Protein AF-A0A0F9GQ10-F1 (afdb_monomer_lite)

Organism: NCBI:txid412755

Sequence (113 aa):
MANHEPSAQGNVCVVCGADPVTYQWSDRSGEAMCTQCGTPYQLKWGSETQETEGAYPYLLLRDEWVPVVKRYYEETGAFAGLGTMLGEPAPGYRTFFAWVDTQYPDGVQSADG

Secondary structure (DSSP, 8-state):
-GGGSGGGSS---TTT--TT--EEE-SSTTEEEETTT--EEE-SS--HHHHHH--PSEESS-GGGHHHHHHHHHHH------S--SSSPPTTHHHHHHHHHHH-TT-PPPS--

Structure (mmCIF, N/CA/C/O backbone):
data_AF-A0A0F9GQ10-F1
#
_entry.id   AF-A0A0F9GQ10-F1
#
loop_
_atom_site.group_PDB
_atom_site.id
_atom_site.type_symbol
_atom_site.label_atom_id
_atom_site.label_alt_id
_atom_site.label_comp_id
_atom_site.label_asym_id
_atom_site.label_entity_id
_atom_site.label_seq_id
_atom_site.pdbx_PDB_ins_code
_atom_site.Cartn_x
_atom_site.Cartn_y
_atom_site.Cartn_z
_atom_site.occupancy
_atom_site.B_iso_or_equiv
_atom_site.auth_seq_id
_atom_site.auth_comp_id
_atom_site.auth_asym_id
_atom_site.auth_atom_id
_atom_site.pdbx_PDB_model_num
ATOM 1 N N . MET A 1 1 ? -4.879 -0.170 -18.748 1.00 82.81 1 MET A N 1
ATOM 2 C CA . MET A 1 1 ? -5.226 -0.816 -17.460 1.00 82.81 1 MET A CA 1
ATOM 3 C C . MET A 1 1 ? -3.938 -1.046 -16.684 1.00 82.81 1 MET A C 1
ATOM 5 O O . MET A 1 1 ? -2.928 -1.256 -17.344 1.00 82.81 1 MET A O 1
ATOM 9 N N . ALA A 1 2 ? -3.939 -0.977 -15.348 1.00 93.06 2 ALA A N 1
ATOM 10 C CA . ALA A 1 2 ? -2.714 -1.171 -14.555 1.00 93.06 2 ALA A CA 1
ATOM 11 C C . ALA A 1 2 ? -2.072 -2.539 -14.818 1.00 93.06 2 ALA A C 1
ATOM 13 O O . ALA A 1 2 ? -0.875 -2.629 -15.051 1.00 93.06 2 ALA A O 1
ATOM 14 N N . ASN A 1 3 ? -2.907 -3.567 -14.981 1.00 96.25 3 ASN A N 1
ATOM 15 C CA . ASN A 1 3 ? -2.495 -4.930 -15.329 1.00 96.25 3 ASN A CA 1
ATOM 16 C C . ASN A 1 3 ? -1.917 -5.102 -16.749 1.00 96.25 3 ASN A C 1
ATOM 18 O O . ASN A 1 3 ? -1.734 -6.232 -17.173 1.00 96.25 3 ASN A O 1
ATOM 22 N N . HIS A 1 4 ? -1.682 -4.038 -17.525 1.00 95.94 4 HIS A N 1
ATOM 23 C CA . HIS A 1 4 ? -0.885 -4.121 -18.762 1.00 95.94 4 HIS A CA 1
ATOM 24 C C . HIS A 1 4 ? 0.570 -3.688 -18.545 1.00 95.94 4 HIS A C 1
ATOM 26 O O . HIS A 1 4 ? 1.392 -3.855 -19.442 1.00 95.94 4 HIS A O 1
ATOM 32 N N . GLU A 1 5 ? 0.890 -3.115 -17.385 1.00 96.75 5 GLU A N 1
ATOM 33 C CA . GLU A 1 5 ? 2.264 -2.786 -17.033 1.00 96.75 5 GLU A CA 1
ATOM 34 C C . GLU A 1 5 ? 3.060 -4.084 -16.802 1.00 96.75 5 GLU A C 1
ATOM 36 O O . GLU A 1 5 ? 2.551 -4.982 -16.120 1.00 96.75 5 GLU A O 1
ATOM 41 N N . PRO A 1 6 ? 4.292 -4.216 -17.331 1.00 96.81 6 PRO A N 1
ATOM 42 C CA . PRO A 1 6 ? 5.121 -5.398 -17.094 1.00 96.81 6 PRO A CA 1
ATOM 43 C C . PRO A 1 6 ? 5.349 -5.689 -15.607 1.00 96.81 6 PRO A C 1
ATOM 45 O O . PRO A 1 6 ? 5.260 -6.839 -15.189 1.00 96.81 6 PRO A O 1
ATOM 48 N N . SER A 1 7 ? 5.548 -4.652 -14.791 1.00 97.19 7 SER A N 1
ATOM 49 C CA . SER A 1 7 ? 5.726 -4.780 -13.340 1.00 97.19 7 SER A CA 1
ATOM 50 C C . SER A 1 7 ? 4.468 -5.190 -12.574 1.00 97.19 7 SER A C 1
ATOM 52 O O . SER A 1 7 ? 4.550 -5.477 -11.385 1.00 97.19 7 SER A O 1
ATOM 54 N N . ALA A 1 8 ? 3.301 -5.226 -13.222 1.00 96.88 8 ALA A N 1
ATOM 55 C CA . ALA A 1 8 ? 2.059 -5.698 -12.618 1.00 96.88 8 ALA A CA 1
ATOM 56 C C . ALA A 1 8 ? 1.865 -7.221 -12.752 1.00 96.88 8 ALA A C 1
ATOM 58 O O . ALA A 1 8 ? 0.918 -7.758 -12.181 1.00 96.88 8 ALA A O 1
ATOM 59 N N . GLN A 1 9 ? 2.702 -7.920 -13.527 1.00 96.75 9 GLN A N 1
ATOM 60 C CA . GLN A 1 9 ? 2.475 -9.325 -13.875 1.00 96.75 9 GLN A CA 1
ATOM 61 C C . GLN A 1 9 ? 3.057 -10.289 -12.839 1.00 96.75 9 GLN A C 1
ATOM 63 O O . GLN A 1 9 ? 4.197 -10.133 -12.420 1.00 96.75 9 GLN A O 1
ATOM 68 N N . GLY A 1 10 ? 2.303 -11.339 -12.496 1.00 94.69 10 GLY A N 1
ATOM 69 C CA . GLY A 1 10 ? 2.815 -12.487 -11.731 1.00 94.69 10 GLY A CA 1
ATOM 70 C C . GLY A 1 10 ? 3.197 -12.200 -10.274 1.00 94.69 10 GLY A C 1
ATOM 71 O O . GLY A 1 10 ? 3.917 -12.993 -9.676 1.00 94.69 10 GLY A O 1
ATOM 72 N N . ASN A 1 11 ? 2.743 -11.079 -9.709 1.00 95.94 11 ASN A N 1
ATOM 73 C CA . ASN A 1 11 ? 3.021 -10.720 -8.320 1.00 95.94 11 ASN A CA 1
ATOM 74 C C . ASN A 1 11 ? 1.991 -11.327 -7.358 1.00 95.94 11 ASN A C 1
ATOM 76 O O . ASN A 1 11 ? 0.844 -11.581 -7.731 1.00 95.94 11 ASN A O 1
ATOM 80 N N . VAL A 1 12 ? 2.381 -11.444 -6.088 1.00 97.88 12 VAL A N 1
ATOM 81 C CA . VAL A 1 12 ? 1.492 -11.822 -4.983 1.00 97.88 12 VAL A CA 1
ATOM 82 C C . VAL A 1 12 ? 1.294 -10.627 -4.056 1.00 97.88 12 VAL A C 1
ATOM 84 O O . VAL A 1 12 ? 2.253 -9.944 -3.690 1.00 97.88 12 VAL A O 1
ATOM 87 N N . CYS A 1 13 ? 0.056 -10.356 -3.645 1.00 97.12 13 CYS A N 1
ATOM 88 C CA . CYS A 1 13 ? -0.200 -9.284 -2.686 1.00 97.12 13 CYS A CA 1
ATOM 89 C C . CYS A 1 13 ? 0.274 -9.674 -1.277 1.00 97.12 13 CYS A C 1
ATOM 91 O O . CYS A 1 13 ? -0.224 -10.636 -0.698 1.00 97.12 13 CYS A O 1
ATOM 93 N N . VAL A 1 14 ? 1.164 -8.878 -0.677 1.00 96.69 14 VAL A N 1
ATOM 94 C CA . VAL A 1 14 ? 1.717 -9.141 0.668 1.00 96.69 14 VAL A CA 1
ATOM 95 C C . VAL A 1 14 ? 0.681 -9.056 1.799 1.00 96.69 14 VAL A C 1
ATOM 97 O O . VAL A 1 14 ? 0.879 -9.646 2.858 1.00 96.69 14 VAL A O 1
ATOM 100 N N . VAL A 1 15 ? -0.427 -8.341 1.578 1.00 96.62 15 VAL A N 1
ATOM 101 C CA . VAL A 1 15 ? -1.499 -8.162 2.568 1.00 96.62 15 VAL A CA 1
ATOM 102 C C . VAL A 1 15 ? -2.529 -9.281 2.456 1.00 96.62 15 VAL A C 1
ATOM 104 O O . VAL A 1 15 ? -2.734 -10.011 3.418 1.00 96.62 15 VAL A O 1
ATOM 107 N N . CYS A 1 16 ? -3.161 -9.451 1.290 1.00 96.06 16 CYS A N 1
ATOM 108 C CA . CYS A 1 16 ? -4.277 -10.396 1.133 1.00 96.06 16 CYS A CA 1
ATOM 109 C C . CYS A 1 16 ? -3.911 -11.742 0.493 1.00 96.06 16 CYS A C 1
ATOM 111 O O . CYS A 1 16 ? -4.765 -12.620 0.414 1.00 96.06 16 CYS A O 1
ATOM 113 N N . GLY A 1 17 ? -2.678 -11.912 0.009 1.00 96.94 17 GLY A N 1
ATOM 114 C CA . GLY A 1 17 ? -2.224 -13.152 -0.625 1.00 96.94 17 GLY A CA 1
ATOM 115 C C . GLY A 1 17 ? -2.770 -13.411 -2.034 1.00 96.94 17 GLY A C 1
ATOM 116 O O . GLY A 1 17 ? -2.593 -14.513 -2.538 1.00 96.94 17 GLY A O 1
ATOM 117 N N . ALA A 1 18 ? -3.431 -12.439 -2.674 1.00 97.06 18 AL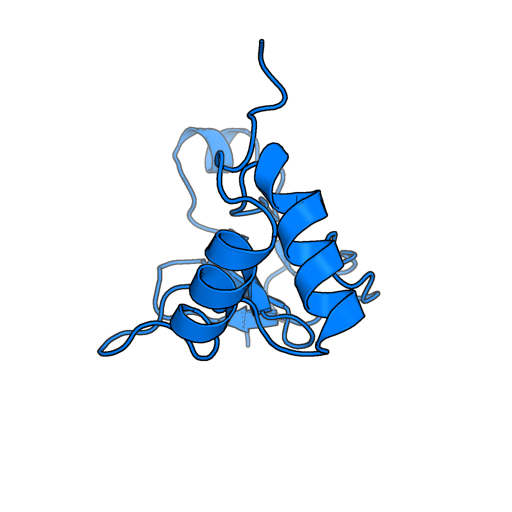A A N 1
ATOM 118 C CA . ALA A 1 18 ? -3.936 -12.583 -4.042 1.00 97.06 18 ALA A CA 1
ATOM 119 C C . ALA A 1 18 ? -2.816 -12.954 -5.032 1.00 97.06 18 ALA A C 1
ATOM 121 O O . ALA A 1 18 ? -1.795 -12.263 -5.057 1.00 97.06 18 ALA A O 1
ATOM 122 N N . ASP A 1 19 ? -3.044 -13.989 -5.850 1.00 97.19 19 ASP A N 1
ATOM 123 C CA . ASP A 1 19 ? -2.093 -14.540 -6.826 1.00 97.19 19 ASP A CA 1
ATOM 124 C C . ASP A 1 19 ? -2.811 -15.002 -8.128 1.00 97.19 19 ASP A C 1
ATOM 126 O O . ASP A 1 19 ? -3.632 -15.925 -8.074 1.00 97.19 19 ASP A O 1
ATOM 130 N N . PRO A 1 20 ? -2.553 -14.367 -9.292 1.00 96.06 20 PRO A N 1
ATOM 131 C CA . PRO A 1 20 ? -1.818 -13.116 -9.410 1.00 96.06 20 PRO A CA 1
ATOM 132 C C . PRO A 1 20 ? -2.645 -11.978 -8.808 1.00 96.06 20 PRO A C 1
ATOM 134 O O . PRO A 1 20 ? -3.869 -11.904 -8.968 1.00 96.06 20 PRO A O 1
ATOM 137 N N . VAL A 1 21 ? -1.977 -11.044 -8.142 1.00 96.75 21 VAL A N 1
ATOM 138 C CA . VAL A 1 21 ? -2.623 -9.794 -7.747 1.00 96.75 21 VAL A CA 1
ATOM 139 C C . VAL A 1 21 ? -3.074 -9.036 -8.998 1.00 96.75 21 VAL A C 1
ATOM 141 O O . VAL A 1 21 ? -2.366 -8.957 -10.000 1.00 96.75 21 VAL A O 1
ATOM 144 N N . THR A 1 22 ? -4.269 -8.454 -8.935 1.00 96.88 22 THR A N 1
ATOM 145 C CA . THR A 1 22 ? -4.731 -7.509 -9.952 1.00 96.88 22 THR A CA 1
ATOM 146 C C . THR A 1 22 ? -4.757 -6.105 -9.370 1.00 96.88 22 THR A C 1
ATOM 148 O O . THR A 1 22 ? -5.042 -5.906 -8.187 1.00 96.88 22 THR A O 1
ATOM 151 N N . TYR A 1 23 ? -4.438 -5.127 -10.209 1.00 95.75 23 TYR A N 1
ATOM 152 C CA . TYR A 1 23 ? -4.257 -3.735 -9.833 1.00 95.75 23 TYR A CA 1
ATOM 153 C C . TYR A 1 23 ? -5.280 -2.814 -10.497 1.00 95.75 23 TYR A C 1
ATOM 155 O O . TYR A 1 23 ? -5.684 -3.020 -11.647 1.00 95.75 23 TYR A O 1
ATOM 163 N N . GLN A 1 24 ? -5.624 -1.744 -9.788 1.00 93.50 24 GLN A N 1
ATOM 164 C CA . GLN A 1 24 ? -6.275 -0.550 -10.322 1.00 93.50 24 GLN A CA 1
ATOM 165 C C . GLN A 1 24 ? -5.349 0.654 -10.138 1.00 93.50 24 GLN A C 1
ATOM 167 O O . GLN A 1 24 ? -4.704 0.769 -9.099 1.00 93.50 24 GLN A O 1
ATOM 172 N N . TRP A 1 25 ? -5.258 1.532 -11.140 1.00 93.56 25 TRP A N 1
ATOM 173 C CA . TRP A 1 25 ? -4.470 2.762 -11.008 1.00 93.56 25 TRP A CA 1
ATOM 174 C C . TRP A 1 25 ? -5.045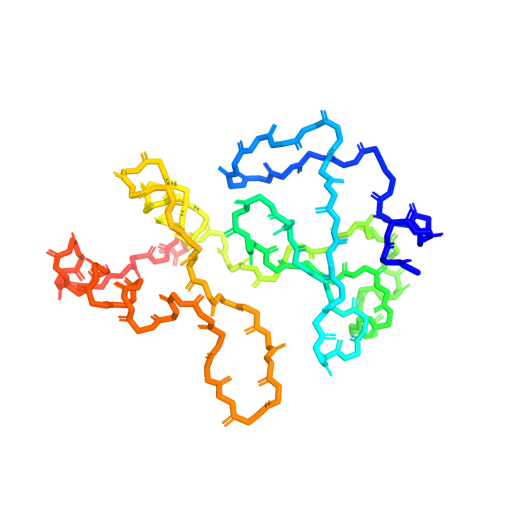 3.639 -9.895 1.00 93.56 25 TRP A C 1
ATOM 176 O O . TRP A 1 25 ? -6.266 3.720 -9.756 1.00 93.56 25 TRP A O 1
ATOM 186 N N . SER A 1 26 ? -4.168 4.275 -9.123 1.00 90.81 26 SER A N 1
ATOM 187 C CA . SER A 1 26 ? -4.543 5.401 -8.272 1.00 90.81 26 SER A CA 1
ATOM 188 C C . SER A 1 26 ? -4.358 6.713 -9.048 1.00 90.81 26 SER A C 1
ATOM 190 O O . SER A 1 26 ? -3.870 6.709 -10.183 1.00 90.81 26 SER A O 1
ATOM 192 N N . ASP A 1 27 ? -4.751 7.842 -8.458 1.00 88.75 27 ASP A N 1
ATOM 193 C CA . ASP A 1 27 ? -4.557 9.158 -9.089 1.00 88.75 27 ASP A CA 1
ATOM 194 C C . ASP A 1 27 ? -3.110 9.667 -8.978 1.00 88.75 27 ASP A C 1
ATOM 196 O O . ASP A 1 27 ? -2.761 10.715 -9.529 1.00 88.75 27 ASP A O 1
ATOM 200 N N . ARG A 1 28 ? -2.243 8.939 -8.266 1.00 88.94 28 ARG A N 1
ATOM 201 C CA . ARG A 1 28 ? -0.828 9.278 -8.134 1.00 88.94 28 ARG A CA 1
ATOM 202 C C . ARG A 1 28 ? -0.008 8.596 -9.228 1.00 88.94 28 ARG A C 1
ATOM 204 O O . ARG A 1 28 ? -0.205 7.430 -9.557 1.00 88.94 28 ARG A O 1
ATOM 211 N N . SER A 1 29 ? 0.952 9.333 -9.787 1.00 91.88 29 SER A N 1
ATOM 212 C CA . SER A 1 29 ? 1.808 8.874 -10.885 1.00 91.88 29 SER A CA 1
ATOM 213 C C . SER A 1 29 ? 2.436 7.508 -10.616 1.00 91.88 29 SER A C 1
ATOM 215 O O . SER A 1 29 ? 3.229 7.357 -9.690 1.00 91.88 29 SER A O 1
ATOM 217 N N . GLY A 1 30 ? 2.086 6.528 -11.454 1.00 94.69 30 GLY A N 1
ATOM 218 C CA . GLY A 1 30 ? 2.660 5.183 -11.428 1.00 94.69 30 GLY A CA 1
ATOM 219 C C . GLY A 1 30 ? 2.295 4.330 -10.208 1.00 94.69 30 GLY A C 1
ATOM 220 O O . GLY A 1 30 ? 2.754 3.190 -10.119 1.00 94.69 30 GLY A O 1
ATOM 221 N N . GLU A 1 31 ? 1.457 4.842 -9.306 1.00 95.56 31 GLU A N 1
ATOM 222 C CA . GLU A 1 31 ? 0.928 4.126 -8.149 1.00 95.56 31 GLU A CA 1
ATOM 223 C C . GLU A 1 31 ? -0.345 3.368 -8.542 1.00 95.56 31 GLU A C 1
ATOM 225 O O . GLU A 1 31 ? -1.229 3.878 -9.232 1.00 95.56 31 GLU A O 1
ATOM 230 N N . ALA A 1 32 ? -0.456 2.128 -8.085 1.00 95.12 32 ALA A N 1
ATOM 231 C CA . ALA A 1 32 ? -1.647 1.315 -8.239 1.00 95.12 32 ALA A CA 1
ATOM 232 C C . ALA A 1 32 ? -1.975 0.594 -6.932 1.00 95.12 32 ALA A C 1
ATOM 234 O O . ALA A 1 32 ? -1.119 0.390 -6.078 1.00 95.12 32 ALA A O 1
ATOM 235 N N . MET A 1 33 ? -3.225 0.180 -6.779 1.00 94.69 33 MET A N 1
ATOM 236 C CA . MET A 1 33 ? -3.702 -0.540 -5.603 1.00 94.69 33 MET A CA 1
ATOM 237 C C . MET A 1 33 ? -4.149 -1.943 -5.986 1.00 94.69 33 MET A C 1
ATOM 239 O O . MET A 1 33 ? -4.763 -2.130 -7.038 1.00 94.69 33 MET A O 1
ATOM 243 N N . CYS A 1 34 ? -3.903 -2.917 -5.111 1.00 95.12 34 CYS A N 1
ATOM 244 C CA . CYS A 1 34 ? -4.530 -4.233 -5.205 1.00 95.12 34 CYS A CA 1
ATOM 245 C C . CYS A 1 34 ? -6.060 -4.075 -5.242 1.00 95.12 34 CYS A C 1
ATOM 247 O O . CYS A 1 34 ? -6.641 -3.449 -4.358 1.00 95.12 34 CYS A O 1
ATOM 249 N N . THR A 1 35 ? -6.725 -4.662 -6.232 1.00 93.38 35 THR A N 1
ATOM 250 C CA . THR A 1 35 ? -8.192 -4.597 -6.384 1.00 93.38 35 THR A CA 1
ATOM 251 C C . THR A 1 35 ? -8.946 -5.361 -5.295 1.00 93.38 35 THR A C 1
ATOM 253 O O . THR A 1 35 ? -10.138 -5.134 -5.122 1.00 93.38 35 THR A O 1
ATOM 256 N N . GLN A 1 36 ? -8.271 -6.261 -4.573 1.00 93.69 36 GLN A N 1
ATOM 257 C CA . GLN A 1 36 ? -8.882 -7.095 -3.541 1.00 93.69 36 GLN A CA 1
ATOM 258 C C . GLN A 1 36 ? -8.811 -6.472 -2.141 1.00 93.69 36 GLN A C 1
ATOM 260 O O . GLN A 1 36 ? -9.784 -6.561 -1.405 1.00 93.69 36 GLN A O 1
ATOM 265 N N . CYS A 1 37 ? -7.693 -5.844 -1.760 1.00 92.94 37 CYS A N 1
ATOM 266 C CA . CYS A 1 37 ? -7.519 -5.278 -0.409 1.00 92.94 37 CYS A CA 1
ATOM 267 C C . CYS A 1 37 ? -7.127 -3.794 -0.375 1.00 92.94 37 CYS A C 1
ATOM 269 O O . CYS A 1 37 ? -7.048 -3.194 0.697 1.00 92.94 37 CYS A O 1
ATOM 271 N N . GLY A 1 38 ? -6.867 -3.185 -1.533 1.00 91.94 38 GLY A N 1
ATOM 272 C CA . GLY A 1 38 ? -6.497 -1.776 -1.633 1.00 91.94 38 GLY A CA 1
ATOM 273 C C . GLY A 1 38 ? -5.046 -1.454 -1.265 1.00 91.94 38 GLY A C 1
ATOM 274 O O . GLY A 1 38 ? -4.699 -0.277 -1.228 1.00 91.94 38 GLY A O 1
ATOM 275 N N . THR A 1 39 ? -4.185 -2.446 -1.001 1.00 95.00 39 THR A N 1
ATOM 276 C CA . THR A 1 39 ? -2.760 -2.202 -0.707 1.00 95.00 39 THR A CA 1
ATOM 277 C C . THR A 1 39 ? -2.079 -1.455 -1.857 1.00 95.00 39 THR A C 1
ATOM 279 O O . THR A 1 39 ? -2.165 -1.934 -2.993 1.00 95.00 39 THR A O 1
ATOM 282 N N . PRO A 1 40 ? -1.412 -0.315 -1.588 1.00 95.44 40 PRO A N 1
ATOM 283 C CA . PRO A 1 40 ? -0.763 0.491 -2.613 1.00 95.44 40 PRO A CA 1
ATOM 284 C C . PRO A 1 40 ? 0.629 -0.042 -2.982 1.00 95.44 40 PRO A C 1
ATOM 286 O O . PRO A 1 40 ? 1.401 -0.487 -2.130 1.00 95.44 40 PRO A O 1
ATOM 289 N N . TYR A 1 41 ? 0.957 0.056 -4.267 1.00 96.38 41 TYR A N 1
ATOM 290 C CA . TYR A 1 41 ? 2.232 -0.322 -4.868 1.00 96.38 41 TYR A CA 1
ATOM 291 C C . TYR A 1 41 ? 2.655 0.724 -5.900 1.00 96.38 41 TYR A C 1
ATOM 293 O O . TYR A 1 41 ? 1.825 1.227 -6.657 1.00 96.38 41 TYR A O 1
ATOM 301 N N . GLN A 1 42 ? 3.952 1.004 -5.995 1.00 97.25 42 GLN A N 1
ATOM 302 C CA . GLN A 1 42 ? 4.523 1.699 -7.142 1.00 97.25 42 GLN A CA 1
ATOM 303 C C . GLN A 1 42 ? 4.781 0.662 -8.236 1.00 97.25 42 GLN A C 1
ATOM 305 O O . GLN A 1 42 ? 5.481 -0.320 -7.994 1.00 97.25 42 GLN A O 1
ATOM 310 N N . LEU A 1 43 ? 4.230 0.875 -9.430 1.00 97.38 43 LEU A N 1
ATOM 311 C CA . LEU A 1 43 ? 4.442 0.002 -10.589 1.00 97.38 43 LEU A CA 1
ATOM 312 C C . LEU A 1 43 ? 5.458 0.582 -11.583 1.00 97.38 43 LEU A C 1
ATOM 314 O O . LEU A 1 43 ? 6.084 -0.173 -12.319 1.00 97.38 43 LEU A O 1
ATOM 318 N N . LYS A 1 44 ? 5.620 1.904 -11.636 1.00 96.94 44 LYS A N 1
ATOM 319 C CA . LYS A 1 44 ? 6.587 2.590 -12.513 1.00 96.94 44 LYS A CA 1
ATOM 320 C C . LYS A 1 44 ? 6.785 4.034 -12.084 1.00 96.94 44 LYS A C 1
ATOM 322 O O . LYS A 1 44 ? 5.922 4.550 -11.386 1.00 96.94 44 LYS A O 1
ATOM 327 N N . TRP A 1 45 ? 7.819 4.714 -12.571 1.00 96.19 45 TRP A N 1
ATOM 328 C CA . TRP A 1 45 ? 8.024 6.155 -12.350 1.00 96.19 45 TRP A CA 1
ATOM 329 C C . TRP A 1 45 ? 8.071 6.534 -10.864 1.00 96.19 45 TRP A C 1
ATOM 331 O O . TRP A 1 45 ? 7.473 7.520 -10.434 1.00 96.19 45 TRP A O 1
ATOM 341 N N . GLY A 1 46 ? 8.732 5.687 -10.084 1.00 93.75 46 GLY A N 1
ATOM 342 C CA . GLY A 1 46 ? 9.019 5.878 -8.672 1.00 93.75 46 GLY A CA 1
ATOM 343 C C . GLY A 1 46 ? 10.135 6.896 -8.448 1.00 93.75 46 GLY A C 1
ATOM 344 O O . GLY A 1 46 ? 10.386 7.776 -9.272 1.00 93.75 46 GLY A O 1
ATOM 345 N N . SER A 1 47 ? 10.809 6.800 -7.305 1.00 94.50 47 SER A N 1
ATOM 346 C CA . SER A 1 47 ? 11.979 7.637 -7.024 1.00 94.50 47 SER A CA 1
ATOM 347 C C . SER A 1 47 ? 13.156 7.315 -7.955 1.00 94.50 47 SER A C 1
ATOM 349 O O . SER A 1 47 ? 13.215 6.251 -8.564 1.00 94.50 47 SER A O 1
ATOM 351 N N . GLU A 1 48 ? 14.147 8.207 -8.015 1.00 96.12 48 GLU A N 1
ATOM 352 C CA . GLU A 1 48 ? 15.397 7.962 -8.754 1.00 96.12 48 GLU A CA 1
ATOM 353 C C . GLU A 1 48 ? 16.089 6.660 -8.312 1.00 96.12 48 GLU A C 1
ATOM 355 O O . GLU A 1 48 ? 16.561 5.883 -9.143 1.00 96.12 48 GLU A O 1
ATOM 360 N N . THR A 1 49 ? 16.083 6.378 -7.005 1.00 96.19 49 THR A N 1
ATOM 361 C CA . THR A 1 49 ? 16.579 5.117 -6.443 1.00 96.19 49 THR A CA 1
ATOM 362 C C . THR A 1 49 ? 15.800 3.918 -6.984 1.00 96.19 49 THR A C 1
ATOM 364 O O . THR A 1 49 ? 16.407 2.969 -7.466 1.00 96.19 49 THR A O 1
ATOM 367 N N . GLN A 1 50 ? 14.465 3.981 -6.980 1.00 95.62 50 GLN A N 1
ATOM 368 C CA . GLN A 1 50 ? 13.606 2.891 -7.457 1.00 95.62 50 GLN A CA 1
ATOM 369 C C . GLN A 1 50 ? 13.758 2.628 -8.958 1.00 95.62 50 GLN A C 1
ATOM 371 O O . GLN A 1 50 ? 13.749 1.471 -9.381 1.00 95.62 50 GLN A O 1
ATOM 376 N N . GLU A 1 51 ? 13.913 3.683 -9.760 1.00 95.81 51 GLU A N 1
ATOM 377 C CA . GLU A 1 51 ? 14.197 3.572 -11.195 1.00 95.81 51 GLU A CA 1
ATOM 378 C C . GLU A 1 51 ? 15.582 2.963 -11.452 1.00 95.81 51 GLU A C 1
ATOM 380 O O . GLU A 1 51 ? 15.744 2.183 -12.387 1.00 95.81 51 GLU A O 1
ATOM 385 N N . THR A 1 52 ? 16.568 3.270 -10.603 1.00 96.38 52 THR A N 1
ATOM 386 C CA . THR A 1 52 ? 17.920 2.693 -10.688 1.00 96.38 52 THR A CA 1
ATOM 387 C C . THR A 1 52 ? 17.930 1.211 -10.312 1.00 96.38 52 THR A C 1
ATOM 389 O O . THR A 1 52 ? 18.580 0.408 -10.978 1.00 96.38 52 THR A O 1
ATOM 392 N N . GLU A 1 53 ? 17.215 0.840 -9.251 1.00 96.44 53 GLU A N 1
ATOM 393 C CA . GLU A 1 53 ? 17.094 -0.543 -8.778 1.00 96.44 53 GLU A CA 1
ATOM 394 C C . GLU A 1 53 ? 16.255 -1.414 -9.727 1.00 96.44 53 GLU A C 1
ATOM 396 O O . GLU A 1 53 ? 16.555 -2.593 -9.913 1.00 96.44 53 GLU A O 1
ATOM 401 N N . GLY A 1 54 ? 15.204 -0.851 -10.334 1.00 93.44 54 GLY A N 1
ATOM 402 C CA . GLY A 1 54 ? 14.335 -1.547 -11.287 1.00 93.44 54 GLY A CA 1
ATOM 403 C C . GLY A 1 54 ? 13.529 -2.718 -10.702 1.00 93.44 54 GLY A C 1
ATOM 404 O O . GLY A 1 54 ? 12.946 -3.488 -11.462 1.00 93.44 54 GLY A O 1
ATOM 405 N N . ALA A 1 55 ? 13.462 -2.856 -9.374 1.00 95.31 55 ALA A N 1
ATOM 406 C CA . ALA A 1 55 ? 12.852 -3.976 -8.651 1.00 95.31 55 ALA A CA 1
ATOM 407 C C . ALA A 1 55 ? 11.326 -3.846 -8.468 1.00 95.31 55 ALA A C 1
ATOM 409 O O . ALA A 1 55 ? 10.771 -4.208 -7.432 1.00 95.31 55 ALA A O 1
ATOM 410 N N . TYR A 1 56 ? 10.631 -3.309 -9.470 1.00 96.88 56 TYR A N 1
ATOM 411 C CA . TYR A 1 56 ? 9.180 -3.163 -9.422 1.00 96.88 56 TYR A CA 1
ATOM 412 C C . TYR A 1 56 ? 8.450 -4.519 -9.301 1.00 96.88 56 TYR A C 1
ATOM 414 O O . TYR A 1 56 ? 8.885 -5.492 -9.919 1.00 96.88 56 TYR A O 1
ATOM 422 N N . PRO A 1 57 ? 7.296 -4.574 -8.602 1.00 97.00 57 PRO A N 1
ATOM 423 C CA . PRO A 1 57 ? 6.620 -3.460 -7.933 1.00 97.00 57 PRO A CA 1
ATOM 424 C C . PRO A 1 57 ? 7.183 -3.167 -6.532 1.00 97.00 57 PRO A C 1
ATOM 426 O O . PRO A 1 57 ? 7.464 -4.083 -5.764 1.00 97.00 57 PRO A O 1
ATOM 429 N N . TYR A 1 58 ? 7.249 -1.888 -6.147 1.00 97.00 58 TYR A N 1
ATOM 430 C CA . TYR A 1 58 ? 7.602 -1.508 -4.772 1.00 97.00 58 TYR A CA 1
ATOM 431 C C . TYR A 1 58 ? 6.348 -1.383 -3.914 1.00 97.00 58 TYR A C 1
ATOM 433 O O . TYR A 1 58 ? 5.384 -0.724 -4.303 1.00 97.00 58 TYR A O 1
ATOM 441 N N . LEU A 1 59 ? 6.367 -1.979 -2.725 1.00 95.75 59 LEU A N 1
ATOM 442 C CA . LEU A 1 59 ? 5.317 -1.796 -1.731 1.00 95.75 59 LEU A CA 1
ATOM 443 C C . LEU A 1 59 ? 5.349 -0.359 -1.187 1.00 95.75 59 LEU A C 1
ATOM 445 O O . LEU A 1 59 ? 6.401 0.131 -0.787 1.00 95.75 59 LEU A O 1
ATOM 449 N N . LEU A 1 60 ? 4.195 0.310 -1.143 1.00 94.94 60 LEU A N 1
ATOM 450 C CA . LEU A 1 60 ? 4.059 1.661 -0.576 1.00 94.94 60 LEU A CA 1
ATOM 451 C C . LEU A 1 60 ? 3.497 1.625 0.850 1.00 94.94 60 LEU A C 1
ATOM 453 O O . LEU A 1 60 ? 2.672 2.446 1.246 1.00 94.94 60 LEU A O 1
ATOM 457 N N . LEU A 1 61 ? 3.954 0.645 1.622 1.00 93.56 61 LEU A N 1
ATOM 458 C CA . LEU A 1 61 ? 3.729 0.507 3.054 1.00 93.56 61 LEU A CA 1
ATOM 459 C C . LEU A 1 61 ? 5.085 0.303 3.710 1.00 93.56 61 LEU A C 1
ATOM 461 O O . LEU A 1 61 ? 5.919 -0.422 3.173 1.00 93.56 61 LEU A O 1
ATOM 465 N N . ARG A 1 62 ? 5.290 0.925 4.871 1.00 92.88 62 ARG A N 1
ATOM 466 C CA . ARG A 1 62 ? 6.446 0.589 5.703 1.00 92.88 62 ARG A CA 1
ATOM 467 C C . ARG A 1 62 ? 6.245 -0.797 6.313 1.00 92.88 62 ARG A C 1
ATOM 469 O O . ARG A 1 62 ? 5.101 -1.186 6.573 1.00 92.88 62 ARG A O 1
ATOM 476 N N . ASP A 1 63 ? 7.336 -1.508 6.556 1.00 94.12 63 ASP A N 1
ATOM 477 C CA . ASP A 1 63 ? 7.311 -2.908 6.984 1.00 94.12 63 ASP A CA 1
ATOM 478 C C . ASP A 1 63 ? 6.517 -3.113 8.280 1.00 94.12 63 ASP A C 1
ATOM 480 O O . ASP A 1 63 ? 5.745 -4.068 8.388 1.00 94.12 63 ASP A O 1
ATOM 484 N N . GLU A 1 64 ? 6.598 -2.171 9.225 1.00 94.56 64 GLU A N 1
ATOM 485 C CA . GLU A 1 64 ? 5.858 -2.226 10.489 1.00 94.56 64 GLU A CA 1
ATOM 486 C C . GLU A 1 64 ? 4.331 -2.157 10.314 1.00 94.56 64 GLU A C 1
ATOM 488 O O . GLU A 1 64 ? 3.577 -2.665 11.145 1.00 94.56 64 GLU A O 1
ATOM 493 N N . TRP A 1 65 ? 3.853 -1.587 9.205 1.00 95.25 65 TRP A N 1
ATOM 494 C CA . TRP A 1 65 ? 2.425 -1.473 8.908 1.00 95.25 65 TRP A CA 1
ATOM 495 C C . TRP A 1 65 ? 1.864 -2.683 8.165 1.00 95.25 65 TRP A C 1
ATOM 497 O O . TRP A 1 65 ? 0.655 -2.911 8.215 1.00 95.25 65 TRP A O 1
ATOM 507 N N . VAL A 1 66 ? 2.700 -3.492 7.509 1.00 96.06 66 VAL A N 1
ATOM 508 C CA . VAL A 1 66 ? 2.250 -4.689 6.779 1.00 96.06 66 VAL A CA 1
ATOM 509 C C . VAL A 1 66 ? 1.428 -5.645 7.656 1.00 96.06 66 VAL A C 1
ATOM 511 O O . VAL A 1 66 ? 0.304 -5.966 7.256 1.00 96.06 66 VAL A O 1
ATOM 514 N N . PRO A 1 67 ? 1.891 -6.081 8.849 1.00 96.38 67 PRO A N 1
ATOM 515 C CA . PRO A 1 67 ? 1.099 -6.977 9.694 1.00 96.38 67 PRO A CA 1
ATOM 516 C C . PRO A 1 67 ? -0.189 -6.323 10.214 1.00 96.38 67 PRO A C 1
ATOM 518 O O . PRO A 1 67 ? -1.202 -7.006 10.356 1.00 96.38 67 PRO A O 1
ATOM 521 N N . VAL A 1 68 ? -0.184 -5.008 10.450 1.00 96.75 68 VAL A N 1
ATOM 522 C CA . VAL A 1 68 ? -1.359 -4.254 10.920 1.00 96.75 68 VAL A CA 1
ATOM 523 C C . VAL A 1 68 ? -2.438 -4.206 9.840 1.00 96.75 68 VAL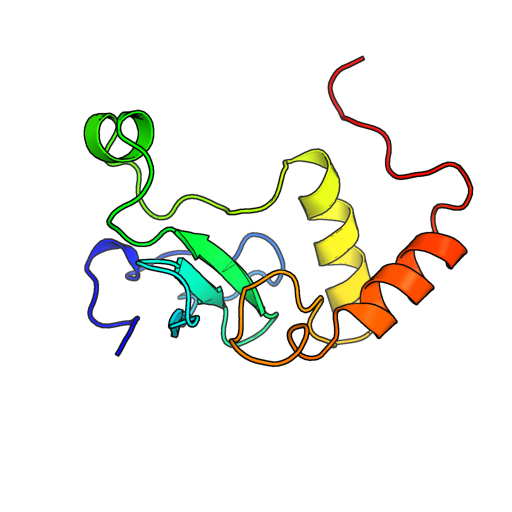 A C 1
ATOM 525 O O . VAL A 1 68 ? -3.596 -4.533 10.098 1.00 96.75 68 VAL A O 1
ATOM 528 N N . VAL A 1 69 ? -2.057 -3.851 8.611 1.00 96.25 69 VAL A N 1
ATOM 529 C CA . VAL A 1 69 ? -2.972 -3.777 7.462 1.00 96.25 69 VAL A CA 1
ATOM 530 C C . VAL A 1 69 ? -3.495 -5.164 7.093 1.00 96.25 69 VAL A C 1
ATOM 532 O O . VAL A 1 69 ? -4.683 -5.314 6.810 1.00 96.25 69 VAL A O 1
ATOM 535 N N . LYS A 1 70 ? -2.633 -6.186 7.146 1.00 97.44 70 LYS A N 1
ATOM 536 C CA . LYS A 1 70 ? -3.026 -7.585 6.951 1.00 97.44 70 LYS A CA 1
ATOM 537 C C . LYS A 1 70 ? -4.081 -8.019 7.959 1.00 97.44 70 LYS A C 1
ATOM 539 O O . LYS A 1 70 ? -5.146 -8.471 7.549 1.00 97.44 70 LYS A O 1
ATOM 544 N N . ARG A 1 71 ? -3.832 -7.797 9.251 1.00 97.62 71 ARG A N 1
ATOM 545 C CA . ARG A 1 71 ? -4.785 -8.128 10.316 1.00 97.62 71 ARG A CA 1
ATOM 546 C C . ARG A 1 71 ? -6.114 -7.393 10.141 1.00 97.62 71 ARG A C 1
ATOM 548 O O . ARG A 1 71 ? -7.166 -8.014 10.241 1.00 97.62 71 ARG A O 1
ATOM 555 N N . TYR A 1 72 ? -6.081 -6.096 9.838 1.00 96.81 72 TYR A N 1
ATOM 556 C CA . TYR A 1 72 ? -7.299 -5.326 9.581 1.00 96.81 72 TYR A CA 1
ATOM 557 C C . TYR A 1 72 ? -8.119 -5.922 8.431 1.00 96.81 72 TYR A C 1
ATOM 559 O O . TYR A 1 72 ? -9.331 -6.104 8.563 1.00 96.81 72 TYR A O 1
ATOM 567 N N . TYR A 1 73 ? -7.468 -6.254 7.314 1.00 96.62 73 TYR A N 1
ATOM 568 C CA . TYR A 1 73 ? -8.142 -6.855 6.167 1.00 96.62 73 TYR A CA 1
ATOM 569 C C . TYR A 1 73 ? -8.708 -8.245 6.501 1.00 96.62 7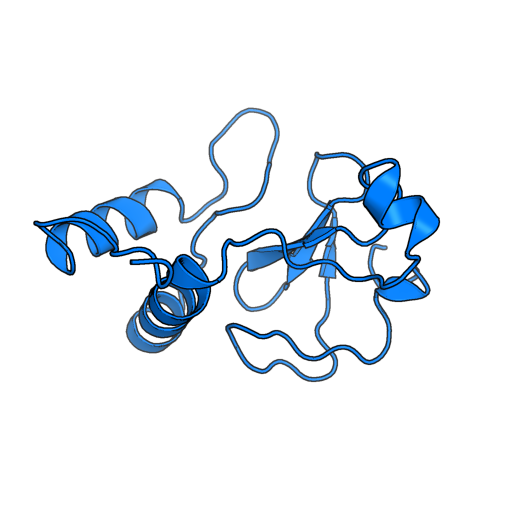3 TYR A C 1
ATOM 571 O O . TYR A 1 73 ? -9.842 -8.539 6.134 1.00 96.62 73 TYR A O 1
ATOM 579 N N . GLU A 1 74 ? -7.968 -9.079 7.234 1.00 96.88 74 GLU A N 1
ATOM 580 C CA . GLU A 1 74 ? -8.421 -10.410 7.664 1.00 96.88 74 GLU A CA 1
ATOM 581 C C . GLU A 1 74 ? -9.630 -10.349 8.614 1.00 96.88 74 GLU A C 1
ATOM 583 O O . GLU A 1 74 ? -10.550 -11.155 8.484 1.00 96.88 74 GLU A O 1
ATOM 588 N N . GLU A 1 75 ? -9.663 -9.389 9.543 1.00 97.31 75 GLU A N 1
ATOM 589 C CA . GLU A 1 75 ? -10.763 -9.238 10.507 1.00 97.31 75 GLU A CA 1
ATOM 590 C C . GLU A 1 75 ? -12.023 -8.615 9.890 1.00 97.31 75 GLU A C 1
ATOM 592 O O . GLU A 1 75 ? -13.139 -8.948 10.290 1.00 97.31 75 GLU A O 1
ATOM 597 N N . THR A 1 76 ? -11.862 -7.686 8.944 1.00 95.62 76 THR A N 1
ATOM 598 C CA . THR A 1 76 ? -12.970 -6.833 8.477 1.00 95.62 76 THR A CA 1
ATOM 599 C C . THR A 1 76 ? -13.390 -7.083 7.032 1.00 95.62 76 THR A C 1
ATOM 601 O O . THR A 1 76 ? -14.497 -6.707 6.646 1.00 95.62 76 THR A O 1
ATOM 604 N N . GLY A 1 77 ? -12.512 -7.661 6.209 1.00 94.19 77 GLY A N 1
ATOM 605 C CA . GLY A 1 77 ? -12.672 -7.729 4.755 1.00 94.19 77 GLY A CA 1
ATOM 606 C C . GLY A 1 77 ? -12.681 -6.360 4.060 1.00 94.19 77 GLY A C 1
ATOM 607 O O . GLY A 1 77 ? -13.016 -6.280 2.879 1.00 94.19 77 GLY A O 1
ATOM 608 N N . ALA A 1 78 ? -12.359 -5.275 4.773 1.00 93.25 78 ALA A N 1
ATOM 609 C CA . ALA A 1 78 ? -12.450 -3.910 4.274 1.00 93.25 78 ALA A CA 1
ATOM 610 C C . ALA A 1 78 ? -11.099 -3.381 3.777 1.00 93.25 78 ALA A C 1
ATOM 612 O O . ALA A 1 78 ? -10.030 -3.786 4.231 1.00 93.25 78 ALA A O 1
ATOM 613 N N . PHE A 1 79 ? -11.146 -2.419 2.854 1.00 91.94 79 PHE A N 1
ATOM 614 C CA . PHE A 1 79 ? -9.944 -1.749 2.358 1.00 91.94 79 PHE A CA 1
ATOM 615 C C . PHE A 1 79 ? -9.380 -0.835 3.444 1.00 91.94 79 PHE A C 1
ATOM 617 O O . PHE A 1 79 ? -10.131 -0.134 4.124 1.00 91.94 79 PHE A O 1
ATOM 624 N N . ALA A 1 80 ? -8.053 -0.799 3.577 1.00 88.25 80 ALA A N 1
ATOM 625 C CA . ALA A 1 80 ? -7.397 0.126 4.500 1.00 88.25 80 ALA A CA 1
ATOM 626 C C . ALA A 1 80 ? -7.355 1.575 3.969 1.00 88.25 80 ALA A C 1
ATOM 628 O O . ALA A 1 80 ? -7.093 2.503 4.726 1.00 88.25 80 ALA A O 1
ATOM 629 N N . GLY A 1 81 ? -7.617 1.783 2.671 1.00 84.75 81 GLY A N 1
ATOM 630 C CA . GLY A 1 81 ? -7.675 3.114 2.056 1.00 84.75 81 GLY A CA 1
ATOM 631 C C . GLY A 1 81 ? -6.344 3.874 2.081 1.00 84.75 81 GLY A C 1
ATOM 632 O O . GLY A 1 81 ? -6.343 5.089 2.227 1.00 84.75 81 GLY A O 1
ATOM 633 N N . LEU A 1 82 ? -5.211 3.170 1.971 1.00 84.00 82 LEU A N 1
ATOM 634 C CA . LEU A 1 82 ? -3.864 3.750 2.107 1.00 84.00 82 LEU A CA 1
ATOM 635 C C . LEU A 1 82 ? -3.256 4.272 0.788 1.00 84.00 82 LEU A C 1
ATOM 637 O O . LEU A 1 82 ? -2.113 4.718 0.782 1.00 84.00 82 LEU A O 1
ATOM 641 N N . GLY A 1 83 ? -4.001 4.220 -0.320 1.00 75.62 83 GLY A N 1
ATOM 642 C CA . GLY A 1 83 ? -3.614 4.821 -1.603 1.00 75.62 83 GLY A CA 1
ATOM 643 C C . GLY A 1 83 ? -4.188 6.226 -1.812 1.00 75.62 83 GLY A C 1
ATOM 644 O O . GLY A 1 83 ? -4.961 6.731 -0.995 1.00 75.62 83 GLY A O 1
ATOM 645 N N . THR A 1 84 ? -3.826 6.859 -2.930 1.00 74.00 84 THR A N 1
ATOM 646 C CA . THR A 1 84 ? -4.249 8.237 -3.246 1.00 74.00 84 THR A CA 1
ATOM 647 C C . THR A 1 84 ? -5.415 8.287 -4.237 1.00 74.00 84 THR A C 1
ATOM 649 O O . THR A 1 84 ? -5.337 7.728 -5.328 1.00 74.00 84 THR A O 1
ATOM 652 N N . MET A 1 85 ? -6.468 9.029 -3.888 1.00 75.69 85 MET A N 1
ATOM 653 C CA . MET A 1 85 ? -7.556 9.439 -4.787 1.00 75.69 85 MET A CA 1
ATOM 654 C C . MET A 1 85 ? -7.694 10.964 -4.687 1.00 75.69 85 MET A C 1
ATOM 656 O O . MET A 1 85 ? -7.581 11.533 -3.599 1.00 75.69 85 MET A O 1
ATOM 660 N N . LEU A 1 86 ? -7.893 11.656 -5.804 1.00 78.44 86 LEU A N 1
ATOM 661 C CA . LEU A 1 86 ? -8.093 13.102 -5.819 1.00 78.44 86 LEU A CA 1
ATOM 662 C C . LEU A 1 86 ? -9.470 13.453 -5.238 1.00 78.44 86 LEU A C 1
ATOM 664 O O . LEU A 1 86 ? -10.495 12.935 -5.668 1.00 78.44 86 LEU A O 1
ATOM 668 N N . GLY A 1 87 ? -9.491 14.397 -4.294 1.00 72.94 87 GLY A N 1
ATOM 669 C CA . GLY A 1 87 ? -10.716 15.013 -3.771 1.00 72.94 87 GLY A CA 1
ATOM 670 C C . GLY A 1 87 ? -11.209 14.464 -2.431 1.00 72.94 87 GLY A C 1
ATOM 671 O O . GLY A 1 87 ? -11.799 15.227 -1.671 1.00 72.94 87 GLY A O 1
ATOM 672 N N . GLU A 1 88 ? -10.911 13.210 -2.085 1.00 71.44 88 GLU A N 1
ATOM 673 C CA . GLU A 1 88 ? -11.286 12.597 -0.802 1.00 71.44 88 GLU A CA 1
ATOM 674 C C . GLU A 1 88 ? -10.246 11.548 -0.367 1.00 71.44 88 GLU A C 1
ATOM 676 O O . GLU A 1 88 ? -9.596 10.945 -1.224 1.00 71.44 88 GLU A O 1
ATOM 681 N N . PRO A 1 89 ? -10.075 11.285 0.947 1.00 70.50 89 PRO A N 1
ATOM 682 C CA . PRO A 1 89 ? -9.326 10.114 1.396 1.00 70.50 89 PRO A CA 1
ATOM 683 C C . PRO A 1 89 ? -9.892 8.854 0.742 1.00 70.50 89 PRO A C 1
ATOM 685 O O . PRO A 1 89 ? -11.114 8.716 0.641 1.00 70.50 89 PRO A O 1
ATOM 688 N N . ALA A 1 90 ? -9.025 7.926 0.336 1.00 76.75 90 ALA A N 1
ATOM 689 C CA . ALA A 1 90 ? -9.489 6.689 -0.274 1.00 76.75 90 ALA A CA 1
ATOM 690 C C . ALA A 1 90 ? -10.482 5.960 0.661 1.00 76.75 90 ALA A C 1
ATOM 692 O O . ALA A 1 90 ? -10.317 5.989 1.892 1.00 76.75 90 ALA A O 1
ATOM 693 N N . PRO A 1 91 ? -11.520 5.305 0.103 1.00 78.00 91 PRO A N 1
ATOM 694 C CA . PRO A 1 91 ? -12.491 4.565 0.895 1.00 78.00 91 PRO A CA 1
ATOM 695 C C . PRO A 1 91 ? -11.802 3.621 1.883 1.00 78.00 91 PRO A C 1
ATOM 697 O O . PRO A 1 91 ? -10.898 2.871 1.518 1.00 78.00 91 PRO A O 1
ATOM 700 N N . GLY A 1 92 ? -12.226 3.682 3.145 1.00 86.44 92 GLY A N 1
ATOM 701 C CA . GLY A 1 92 ? -11.658 2.872 4.221 1.00 86.44 92 GLY A CA 1
ATOM 702 C C . GLY A 1 92 ? -10.594 3.565 5.070 1.00 86.44 92 GLY A C 1
ATOM 703 O O . GLY A 1 92 ? -10.445 3.161 6.216 1.00 86.44 92 GLY A O 1
ATOM 704 N N . TYR A 1 93 ? -9.960 4.657 4.612 1.00 89.94 93 TYR A N 1
ATOM 705 C CA . TYR A 1 93 ? -8.906 5.360 5.372 1.00 89.94 93 TYR A CA 1
ATOM 706 C C . TYR A 1 93 ? -9.344 5.689 6.808 1.00 89.94 93 TYR A C 1
ATOM 708 O O . TYR A 1 93 ? -8.688 5.330 7.781 1.00 89.94 93 TYR A O 1
ATOM 716 N N . ARG A 1 94 ? -10.507 6.336 6.960 1.00 92.00 94 ARG A N 1
ATOM 717 C CA . ARG A 1 94 ? -11.019 6.745 8.279 1.00 92.00 94 ARG A CA 1
ATOM 718 C C . ARG A 1 94 ? -11.380 5.550 9.165 1.00 92.00 94 ARG A C 1
ATOM 720 O O . ARG A 1 94 ? -11.106 5.581 10.358 1.00 92.00 94 ARG A O 1
ATOM 727 N N . THR A 1 95 ? -11.990 4.516 8.588 1.00 93.56 95 THR A N 1
ATOM 728 C CA . THR A 1 95 ? -12.381 3.301 9.317 1.00 93.56 95 THR A CA 1
ATOM 729 C C . THR A 1 95 ? -11.158 2.508 9.764 1.00 93.56 95 THR A C 1
ATOM 731 O O . THR A 1 95 ? -11.122 2.038 10.897 1.00 93.56 95 THR A O 1
ATOM 734 N N . PHE A 1 96 ? -10.139 2.419 8.908 1.00 94.56 96 PHE A N 1
ATOM 735 C CA . PHE A 1 96 ? -8.866 1.792 9.225 1.00 94.56 96 PHE A CA 1
ATOM 736 C C . PHE A 1 96 ? -8.191 2.482 10.405 1.00 94.56 96 PHE A C 1
ATOM 738 O O . PHE A 1 96 ? -7.905 1.820 11.396 1.00 94.56 96 PHE A O 1
ATOM 745 N N . PHE A 1 97 ? -8.009 3.806 10.360 1.00 94.38 97 PHE A N 1
ATOM 746 C CA . PHE A 1 97 ? -7.359 4.512 11.467 1.00 94.38 97 PHE A CA 1
ATOM 747 C C . PHE A 1 97 ? -8.175 4.475 12.766 1.00 94.38 97 PHE A C 1
ATOM 749 O O . PHE A 1 97 ? -7.591 4.291 13.825 1.00 94.38 97 PHE A O 1
ATOM 756 N N . ALA A 1 98 ? -9.511 4.503 12.705 1.00 95.50 98 ALA A N 1
ATOM 757 C CA . ALA A 1 98 ? -10.338 4.291 13.898 1.00 95.50 98 ALA A CA 1
ATOM 758 C C . ALA A 1 98 ? -10.165 2.880 14.503 1.00 95.50 98 ALA A C 1
ATOM 760 O O . ALA A 1 98 ? -10.163 2.712 15.726 1.00 95.50 98 ALA A O 1
ATOM 761 N N . TRP A 1 99 ? -10.007 1.855 13.658 1.00 96.56 99 TRP A N 1
ATOM 762 C CA . TRP A 1 99 ? -9.680 0.502 14.112 1.00 96.56 99 TRP A CA 1
ATOM 763 C C . TRP A 1 99 ? -8.268 0.450 14.708 1.00 96.56 99 TRP A C 1
ATOM 765 O O . TRP A 1 99 ? -8.097 -0.113 15.787 1.00 96.56 99 TRP A O 1
ATOM 775 N N . VAL A 1 100 ? -7.279 1.093 14.075 1.00 96.38 100 VAL A N 1
ATOM 776 C CA . VAL A 1 100 ? -5.899 1.171 14.584 1.00 96.38 100 VAL A CA 1
ATOM 777 C C . VAL A 1 100 ? -5.865 1.819 15.965 1.00 96.38 100 VAL A C 1
ATOM 779 O O . VAL A 1 100 ? -5.296 1.224 16.872 1.00 96.38 100 VAL A O 1
ATOM 782 N N . ASP A 1 101 ? -6.538 2.953 16.161 1.00 96.19 101 ASP A N 1
ATOM 783 C CA . ASP A 1 101 ? -6.596 3.653 17.453 1.00 96.19 101 ASP A CA 1
ATOM 784 C C . ASP A 1 101 ? -7.195 2.773 18.567 1.00 96.19 101 ASP A C 1
ATOM 786 O O . ASP A 1 101 ? -6.836 2.896 19.737 1.00 96.19 101 ASP A O 1
ATOM 790 N N . THR A 1 102 ? -8.093 1.850 18.206 1.00 96.44 102 THR A N 1
ATOM 791 C CA . THR A 1 102 ? -8.697 0.896 19.148 1.00 96.44 102 THR A CA 1
ATOM 792 C C . THR A 1 102 ? -7.759 -0.269 19.472 1.00 96.44 102 THR A C 1
ATOM 794 O O . THR A 1 102 ? -7.710 -0.726 20.612 1.00 96.44 102 THR A O 1
ATOM 797 N N . GLN A 1 103 ? -7.041 -0.787 18.472 1.00 95.94 103 GLN A N 1
ATOM 798 C CA . GLN A 1 103 ? -6.198 -1.981 18.614 1.00 95.94 103 GLN A CA 1
ATOM 799 C C . GLN A 1 103 ? -4.774 -1.672 19.096 1.00 95.94 103 GLN A C 1
ATOM 801 O O . GLN A 1 103 ? -4.131 -2.538 19.687 1.00 95.94 103 GLN A O 1
ATOM 806 N N . TYR A 1 104 ? -4.286 -0.459 18.838 1.00 93.94 104 TYR A N 1
ATOM 807 C CA . TYR A 1 104 ? -2.925 0.002 19.109 1.00 93.94 104 TYR A CA 1
ATOM 808 C C . TYR A 1 104 ? -2.960 1.377 19.802 1.00 93.94 104 TYR A C 1
ATOM 810 O O . TY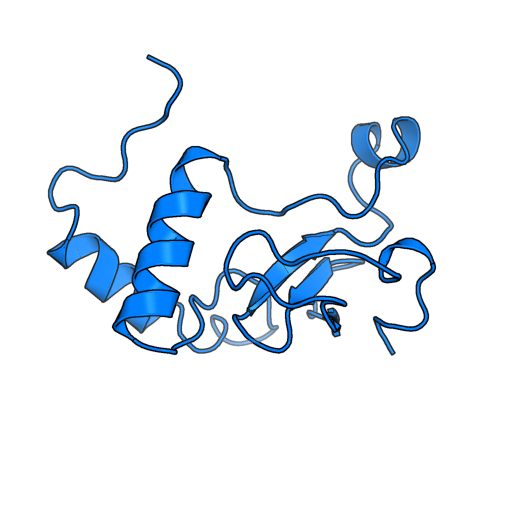R A 1 104 ? -2.468 2.357 19.240 1.00 93.94 104 TYR A O 1
ATOM 818 N N . PRO A 1 105 ? -3.528 1.484 21.021 1.00 91.81 105 PRO A N 1
ATOM 819 C CA . PRO A 1 105 ? -3.661 2.766 21.723 1.00 91.81 105 PRO A CA 1
ATOM 820 C C . PRO A 1 105 ? -2.309 3.430 22.035 1.00 91.81 105 PRO A C 1
ATOM 822 O O . PRO A 1 105 ? -2.234 4.652 22.132 1.00 91.81 105 PRO A O 1
ATOM 825 N N . ASP A 1 106 ? -1.239 2.634 22.134 1.00 93.12 106 ASP A N 1
ATOM 826 C CA . ASP A 1 106 ? 0.138 3.098 22.348 1.00 93.12 106 ASP A CA 1
ATOM 827 C C . ASP A 1 106 ? 0.922 3.294 21.029 1.00 93.12 106 ASP A C 1
ATOM 829 O O . ASP A 1 106 ? 2.133 3.527 21.039 1.00 93.12 106 ASP A O 1
ATOM 833 N N . GLY A 1 107 ? 0.238 3.201 19.884 1.00 88.88 107 GLY A N 1
ATOM 834 C CA . GLY A 1 107 ? 0.808 3.324 18.544 1.00 88.88 107 GLY A CA 1
ATOM 835 C C . GLY A 1 107 ? 1.350 2.017 17.954 1.00 88.88 107 GLY A C 1
ATOM 836 O O . GLY A 1 107 ? 1.541 1.008 18.635 1.00 88.88 107 GLY A O 1
ATOM 837 N N . VAL A 1 108 ? 1.599 2.040 16.641 1.00 90.00 108 VAL A N 1
ATOM 838 C CA . VAL A 1 108 ? 2.265 0.949 15.915 1.00 90.00 108 VAL A CA 1
ATOM 839 C C . VAL A 1 108 ? 3.774 1.095 16.101 1.00 90.00 108 VAL A C 1
ATOM 841 O O . VAL A 1 108 ? 4.355 2.111 15.723 1.00 90.00 108 VAL A O 1
ATOM 844 N N . GLN A 1 109 ? 4.400 0.092 16.714 1.00 82.38 109 GLN A N 1
ATOM 845 C CA . GLN A 1 109 ? 5.840 0.070 16.971 1.00 82.38 109 GLN A CA 1
ATOM 846 C C . GLN A 1 109 ? 6.602 -0.221 15.672 1.00 82.38 109 GLN A C 1
ATOM 848 O O . GLN A 1 109 ? 6.266 -1.170 14.962 1.00 82.38 109 GLN A O 1
ATOM 853 N N . SER A 1 110 ? 7.638 0.567 15.379 1.00 72.06 110 SER A N 1
ATOM 854 C CA . SER A 1 110 ? 8.594 0.248 14.316 1.00 72.06 110 SER A CA 1
ATOM 855 C C . SER A 1 110 ? 9.369 -1.025 14.664 1.00 72.06 110 SER A C 1
ATOM 857 O O . SER A 1 110 ? 9.679 -1.268 15.829 1.00 72.06 110 SER A O 1
ATOM 859 N N . ALA A 1 111 ? 9.702 -1.830 13.653 1.00 61.31 111 ALA A N 1
ATOM 860 C CA . ALA A 1 11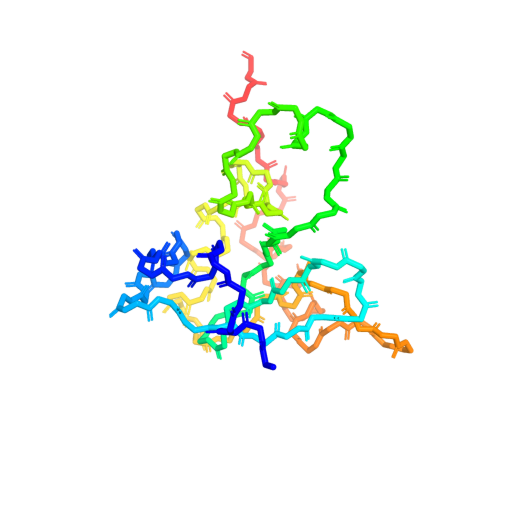1 ? 10.570 -2.997 13.831 1.00 61.31 111 ALA A CA 1
ATOM 861 C C . ALA A 1 111 ? 12.031 -2.608 14.151 1.00 61.31 111 ALA A C 1
ATOM 863 O O . ALA A 1 111 ? 12.789 -3.438 14.653 1.00 61.31 111 ALA A O 1
ATOM 864 N N . ASP A 1 112 ? 12.394 -1.344 13.913 1.00 54.44 112 ASP A N 1
ATOM 865 C CA . ASP A 1 112 ? 13.734 -0.795 14.103 1.00 54.44 112 ASP A CA 1
ATOM 866 C C . ASP A 1 112 ? 13.841 -0.105 15.476 1.00 54.44 112 ASP A C 1
ATOM 868 O O . ASP A 1 112 ? 13.628 1.105 15.604 1.00 54.44 112 ASP A O 1
ATOM 872 N N . GLY A 1 113 ? 14.115 -0.898 16.513 1.00 42.78 113 GLY A N 1
ATOM 873 C CA . GLY A 1 113 ? 14.548 -0.426 17.835 1.00 42.78 113 GLY A CA 1
ATOM 874 C C . GLY A 1 113 ? 16.064 -0.395 17.973 1.00 42.78 113 GLY A C 1
ATOM 875 O O . GLY A 1 113 ? 16.724 -1.285 17.390 1.00 42.78 113 GLY A O 1
#

pLDDT: mean 91.6, std 9.18, range [42.78, 97.88]

Foldseek 3Di:
DLCVQPLLPQDADLQARDGSFDWDDAPDPQWTAGPQARFIWRADDDDPVCVVVVPPTHGPDDPLCRVLSSVCCVVPVHHCQPTHHPPDRGPNVVVSVVVCCVVCVVDRDDPPD

Radius of gyration: 14.18 Å; chains: 1; bounding box: 31×30×41 Å